Protein AF-A0A382WYF0-F1 (afdb_monomer_lite)

Organism: NCBI:txid408172

Foldseek 3Di:
DDDLQDQDDPDDQEAEDDDDCVVPCVPHGCPVSCPGNNVVNVVVCVVVVGHYD

InterPro domains:
  IPR010075 Phosphoribosylformylglycinamidine synthase subunit PurQ [PTHR47552] (1-53)
  IPR029062 Class I glutamine amidotransferase-like [G3DSA:3.40.50.880] (1-53)
  IPR029062 Class I glutamine amidotransferase-like [SSF52317] (1-53)

Sequence (53 aa):
MVWHNESNLPKSDLVVLPGGFSYGDYLRTGSIASKSRIINDVIKHAKNGGLVL

Radius of gyration: 11.31 Å; chains: 1; bounding box: 29×18×26 Å

Secondary structure (DSSP, 8-state):
---TT-S-PPS-SEE----S-GGGGSSSTTTTGGGSTTHHHHHHHHHTT-EE-

Structure (mmCIF, N/CA/C/O backbone):
data_AF-A0A382WYF0-F1
#
_entry.id   AF-A0A382WYF0-F1
#
loop_
_atom_site.group_PDB
_atom_site.id
_atom_site.type_symbol
_atom_site.label_atom_id
_atom_site.label_alt_id
_atom_site.label_comp_id
_atom_site.label_asym_id
_atom_site.label_entity_id
_atom_site.label_seq_id
_atom_site.pdbx_PDB_ins_code
_atom_site.Cartn_x
_atom_site.Cartn_y
_atom_site.Cartn_z
_atom_site.occupancy
_atom_site.B_iso_or_equiv
_atom_site.auth_seq_id
_atom_site.auth_comp_id
_atom_site.auth_asym_id
_atom_site.auth_atom_id
_atom_site.pdbx_PDB_model_num
ATOM 1 N N . MET A 1 1 ? -11.115 -1.565 -5.909 1.00 83.06 1 MET A N 1
ATOM 2 C CA . MET A 1 1 ? -9.725 -1.166 -6.219 1.00 83.06 1 MET A CA 1
ATOM 3 C C . MET A 1 1 ? -9.583 0.286 -5.798 1.00 83.06 1 MET A C 1
ATOM 5 O O . MET A 1 1 ? -10.452 1.061 -6.168 1.00 83.06 1 MET A O 1
ATOM 9 N N . VAL A 1 2 ? -8.589 0.621 -4.973 1.00 94.19 2 VAL A N 1
ATOM 10 C CA . VAL A 1 2 ? -8.386 1.975 -4.419 1.00 94.19 2 VAL A CA 1
ATOM 11 C C . VAL A 1 2 ? -7.146 2.575 -5.068 1.00 94.19 2 VAL A C 1
ATOM 13 O O . VAL A 1 2 ? -6.127 1.888 -5.174 1.00 94.19 2 VAL A O 1
ATOM 16 N N . TRP A 1 3 ? -7.220 3.821 -5.533 1.00 95.88 3 TRP A N 1
ATOM 17 C CA . TRP A 1 3 ? -6.078 4.462 -6.178 1.00 95.88 3 TRP A CA 1
ATOM 18 C C . TRP A 1 3 ? -5.074 4.994 -5.148 1.00 95.88 3 TRP A C 1
ATOM 20 O O . TRP A 1 3 ? -5.454 5.579 -4.138 1.00 95.88 3 TRP A O 1
ATOM 30 N N . HIS A 1 4 ? -3.768 4.853 -5.408 1.00 94.38 4 HIS A N 1
ATOM 31 C CA . HIS A 1 4 ? -2.730 5.196 -4.423 1.00 94.38 4 HIS A CA 1
ATOM 32 C C . HIS A 1 4 ? -2.709 6.689 -4.026 1.00 94.38 4 HIS A C 1
ATOM 34 O O . HIS A 1 4 ? -2.143 7.061 -2.994 1.00 94.38 4 HIS A O 1
ATOM 40 N N . ASN A 1 5 ? -3.270 7.561 -4.873 1.00 95.62 5 ASN A N 1
ATOM 41 C CA . ASN A 1 5 ? -3.314 9.006 -4.645 1.00 95.62 5 ASN A CA 1
ATOM 42 C C . ASN A 1 5 ? -4.557 9.457 -3.856 1.00 95.62 5 ASN A C 1
ATOM 44 O O . ASN A 1 5 ? -4.683 10.642 -3.548 1.00 95.62 5 ASN A O 1
ATOM 48 N N . GLU A 1 6 ? -5.468 8.540 -3.527 1.00 96.69 6 GLU A N 1
ATOM 49 C CA . GLU A 1 6 ? -6.544 8.802 -2.572 1.00 96.69 6 GLU A CA 1
ATOM 50 C C . GLU A 1 6 ? -5.984 8.921 -1.150 1.00 96.69 6 GLU A C 1
ATOM 52 O O . GLU A 1 6 ? -4.905 8.420 -0.839 1.00 96.69 6 GLU A O 1
ATOM 57 N N . SER A 1 7 ? -6.700 9.625 -0.280 1.00 96.06 7 SER A N 1
ATOM 58 C CA . SER A 1 7 ? -6.311 9.831 1.121 1.00 96.06 7 SER A CA 1
ATOM 59 C C . SER A 1 7 ? -7.046 8.924 2.098 1.00 96.06 7 SER A C 1
ATOM 61 O O . SER A 1 7 ? -6.645 8.845 3.256 1.00 96.06 7 SER A O 1
ATOM 63 N N . ASN A 1 8 ? -8.133 8.290 1.659 1.00 95.94 8 ASN A N 1
ATOM 64 C CA . ASN A 1 8 ? -9.068 7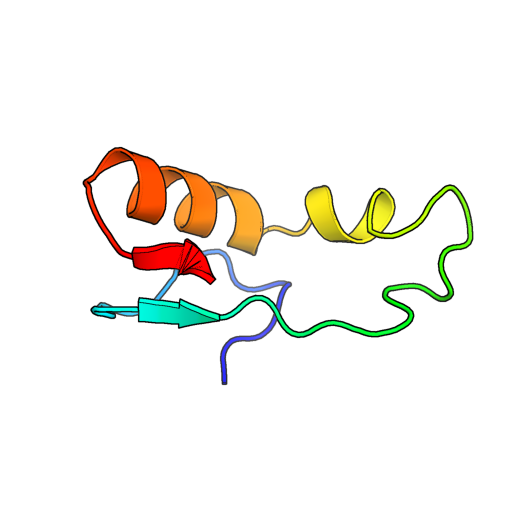.597 2.531 1.00 95.94 8 ASN A CA 1
ATOM 65 C C . ASN A 1 8 ? -9.289 6.179 2.036 1.00 95.94 8 ASN A C 1
ATOM 67 O O . ASN A 1 8 ? -9.713 5.955 0.906 1.00 95.94 8 ASN A O 1
ATOM 71 N N . LEU A 1 9 ? -9.017 5.231 2.915 1.00 95.94 9 LEU A N 1
ATOM 72 C CA . LEU A 1 9 ? -9.317 3.838 2.714 1.00 95.94 9 LEU A CA 1
ATOM 73 C C . LEU A 1 9 ? -10.799 3.608 3.065 1.00 95.94 9 LEU A C 1
ATOM 75 O O . LEU A 1 9 ? -11.239 3.976 4.160 1.00 95.94 9 LEU A O 1
ATOM 79 N N . PRO A 1 10 ? -11.601 3.004 2.171 1.00 94.94 10 PRO A N 1
ATOM 80 C CA . PRO A 1 10 ? -12.957 2.596 2.511 1.00 94.94 10 PRO A CA 1
ATOM 81 C C . PRO A 1 10 ? -12.926 1.538 3.619 1.00 94.94 10 PRO A C 1
ATOM 83 O O . PRO A 1 10 ? -11.951 0.795 3.763 1.00 94.94 10 PRO A O 1
ATOM 86 N N . LYS A 1 11 ? -14.014 1.434 4.389 1.00 93.94 11 LYS A N 1
ATOM 87 C CA . LYS A 1 11 ? -14.140 0.403 5.426 1.00 93.94 11 LYS A CA 1
ATOM 88 C C . LYS A 1 11 ? -13.940 -0.979 4.794 1.00 93.94 11 LYS A C 1
ATOM 90 O O . LYS A 1 11 ? -14.717 -1.374 3.930 1.00 93.94 11 LYS A O 1
ATOM 95 N N . SER A 1 12 ? -12.890 -1.668 5.223 1.00 95.19 12 SER A N 1
ATOM 96 C CA . SER A 1 12 ? -12.424 -2.925 4.636 1.00 95.19 12 SER A CA 1
ATOM 97 C C . SER A 1 12 ? -11.949 -3.847 5.751 1.00 95.19 12 SER A C 1
ATOM 99 O O . SER A 1 12 ? -11.355 -3.364 6.709 1.00 95.19 12 SER A O 1
ATOM 101 N N . ASP A 1 13 ? -12.170 -5.155 5.628 1.00 95.38 13 ASP A N 1
ATOM 102 C CA . ASP A 1 13 ? -11.649 -6.136 6.594 1.00 95.38 13 ASP A CA 1
ATOM 103 C C . ASP A 1 13 ? -10.190 -6.519 6.280 1.00 95.38 13 ASP A C 1
ATOM 105 O O . ASP A 1 13 ? -9.389 -6.777 7.180 1.00 95.38 13 ASP A O 1
ATOM 109 N N . LEU A 1 14 ? -9.829 -6.487 4.991 1.00 97.12 14 LEU A N 1
ATOM 110 C CA . LEU A 1 14 ? -8.505 -6.802 4.460 1.00 97.12 14 LEU A CA 1
ATOM 111 C C . LEU A 1 14 ? -8.075 -5.757 3.426 1.00 97.12 14 LEU A C 1
ATOM 113 O O . LEU A 1 14 ? -8.830 -5.426 2.511 1.00 97.12 14 LEU A O 1
ATOM 117 N N . VAL A 1 15 ? -6.829 -5.300 3.536 1.00 97.69 15 VAL A N 1
ATOM 118 C CA . VAL A 1 15 ? -6.134 -4.532 2.498 1.00 97.69 15 VAL A CA 1
ATOM 119 C C . VAL A 1 15 ? -5.064 -5.414 1.881 1.00 97.69 15 VAL A C 1
ATOM 121 O O . VAL A 1 15 ? -4.244 -5.968 2.601 1.00 97.69 15 VAL A O 1
ATOM 124 N N . VAL A 1 16 ? -5.044 -5.518 0.556 1.00 97.69 16 VAL A N 1
ATOM 125 C CA . VAL A 1 16 ? -3.973 -6.212 -0.168 1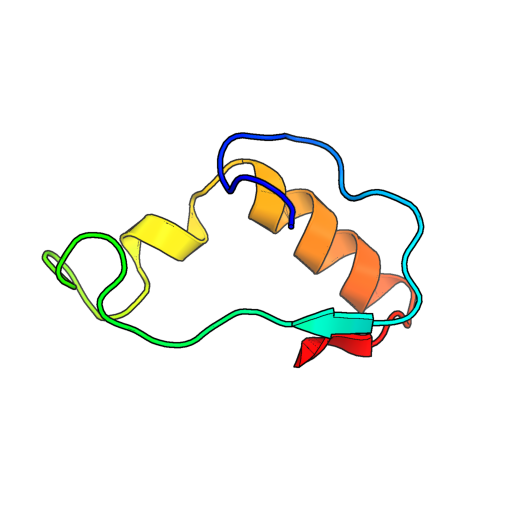.00 97.69 16 VAL A CA 1
ATOM 126 C C . VAL A 1 16 ? -3.129 -5.171 -0.889 1.00 97.69 16 VAL A C 1
ATOM 128 O O . VAL A 1 16 ? -3.663 -4.399 -1.691 1.00 97.69 16 VAL A O 1
ATOM 131 N N . LEU A 1 17 ? -1.829 -5.140 -0.609 1.00 96.38 17 LEU A N 1
ATOM 132 C CA . LEU A 1 17 ? -0.856 -4.348 -1.351 1.00 96.38 17 LEU A CA 1
ATOM 133 C C . LEU A 1 17 ? -0.337 -5.198 -2.517 1.00 96.38 17 LEU A C 1
ATOM 135 O O . LEU A 1 17 ? 0.444 -6.125 -2.304 1.00 96.38 17 LEU A O 1
ATOM 139 N N . PRO A 1 18 ? -0.765 -4.929 -3.763 1.00 95.62 18 PRO A N 1
ATOM 140 C CA . PRO A 1 18 ? -0.324 -5.736 -4.886 1.00 95.62 18 PRO A CA 1
ATOM 141 C C . PRO A 1 18 ? 1.184 -5.573 -5.101 1.00 95.62 18 PRO A C 1
ATOM 143 O O . PRO A 1 18 ? 1.728 -4.469 -5.024 1.00 95.62 18 PRO A O 1
ATOM 146 N N . GLY A 1 19 ? 1.851 -6.684 -5.415 1.00 93.94 19 GLY A N 1
ATOM 147 C CA . GLY A 1 19 ? 3.229 -6.664 -5.896 1.00 93.94 19 GLY A CA 1
ATOM 148 C C . GLY A 1 19 ? 3.347 -6.065 -7.302 1.00 93.94 19 GLY A C 1
ATOM 149 O O . GLY A 1 19 ? 2.353 -5.769 -7.967 1.00 93.94 19 GLY A O 1
ATOM 150 N N . GLY A 1 20 ? 4.583 -5.908 -7.776 1.00 94.56 20 GLY A N 1
ATOM 151 C CA . GLY A 1 20 ? 4.887 -5.397 -9.113 1.00 94.56 20 GLY A CA 1
ATOM 152 C C . GLY A 1 20 ? 6.125 -4.501 -9.126 1.00 94.56 20 GLY A C 1
ATOM 153 O O . GLY A 1 20 ? 6.948 -4.569 -8.221 1.00 94.56 20 GLY A O 1
ATOM 154 N N . PHE A 1 21 ? 6.218 -3.651 -10.152 1.00 95.44 21 PHE A N 1
ATOM 155 C CA . PHE A 1 21 ? 7.288 -2.666 -10.375 1.00 95.44 21 PHE A CA 1
ATOM 156 C C . PHE A 1 21 ? 6.748 -1.245 -10.164 1.00 95.44 21 PHE A C 1
ATOM 158 O O . PHE A 1 21 ? 6.628 -0.440 -11.093 1.00 95.44 21 PHE A O 1
ATOM 165 N N . SER A 1 22 ? 6.322 -0.942 -8.938 1.00 94.19 22 SER A N 1
ATOM 166 C CA . SER A 1 22 ? 5.759 0.373 -8.622 1.00 94.19 22 SER A CA 1
ATOM 167 C C . SER A 1 22 ? 6.778 1.474 -8.938 1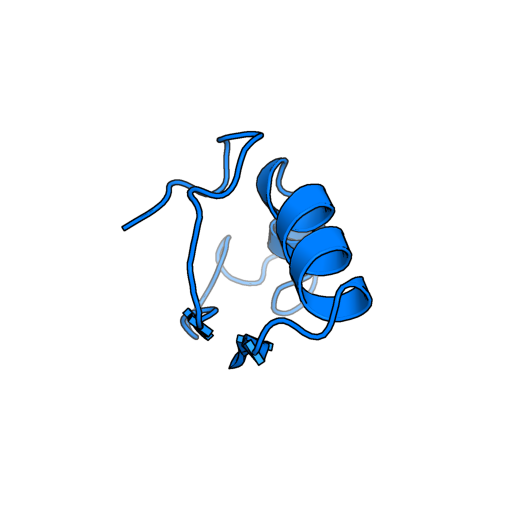.00 94.19 22 SER A C 1
ATOM 169 O O . SER A 1 22 ? 7.907 1.424 -8.453 1.00 94.19 22 SER A O 1
ATOM 171 N N . TYR A 1 23 ? 6.396 2.459 -9.756 1.00 95.50 23 TYR A N 1
ATOM 172 C CA . TYR A 1 23 ? 7.313 3.499 -10.247 1.00 95.50 23 TYR A CA 1
ATOM 173 C C . TYR A 1 23 ? 8.604 2.939 -10.875 1.00 95.50 23 TYR A C 1
ATOM 175 O O . TYR A 1 23 ? 9.656 3.556 -10.747 1.00 95.50 23 TYR A O 1
ATOM 183 N N . GLY A 1 24 ? 8.556 1.753 -11.492 1.00 96.50 24 GLY A N 1
ATOM 184 C CA . GLY A 1 24 ? 9.724 1.127 -12.120 1.00 96.50 24 GLY A CA 1
ATOM 185 C C . GLY A 1 24 ? 10.887 0.846 -11.163 1.00 96.50 24 GLY A C 1
ATOM 186 O O . GLY A 1 24 ? 12.013 0.697 -11.624 1.00 96.50 24 GLY A O 1
ATOM 187 N N . ASP A 1 25 ? 10.636 0.836 -9.849 1.00 96.94 25 ASP A N 1
ATOM 188 C CA . ASP A 1 25 ? 11.642 0.680 -8.795 1.00 96.94 25 ASP A CA 1
ATOM 189 C C . ASP A 1 25 ? 12.838 1.651 -8.897 1.00 96.94 25 ASP A C 1
ATOM 191 O O . ASP A 1 25 ? 13.918 1.367 -8.383 1.00 96.94 25 ASP A O 1
ATOM 195 N N . TYR A 1 26 ? 12.623 2.837 -9.490 1.00 96.31 26 TYR A N 1
ATOM 196 C CA . TYR A 1 26 ? 13.674 3.794 -9.873 1.00 96.31 26 TYR A CA 1
ATOM 197 C C . TYR A 1 26 ? 14.688 4.158 -8.778 1.00 96.31 26 TYR A C 1
ATOM 199 O O . TYR A 1 26 ? 15.853 4.391 -9.089 1.00 96.31 26 TYR A O 1
ATOM 207 N N . LEU A 1 27 ? 14.263 4.252 -7.514 1.00 96.06 27 LEU A N 1
ATOM 208 C CA . LEU A 1 27 ? 15.167 4.505 -6.382 1.00 96.06 27 LEU A CA 1
ATOM 209 C C . LEU A 1 27 ? 15.523 3.204 -5.646 1.00 96.06 27 LEU A C 1
ATOM 211 O O . LEU A 1 27 ? 16.687 2.885 -5.427 1.00 96.06 27 LEU A O 1
ATOM 215 N N . ARG A 1 28 ? 14.483 2.488 -5.217 1.00 96.44 28 ARG A N 1
ATOM 216 C CA . ARG A 1 28 ? 14.490 1.166 -4.577 1.00 96.44 28 ARG A CA 1
ATOM 217 C C . ARG A 1 28 ? 13.066 0.627 -4.652 1.00 96.44 28 ARG A C 1
ATOM 219 O O . ARG A 1 28 ? 12.123 1.420 -4.543 1.00 96.44 28 ARG A O 1
ATOM 226 N N . THR A 1 29 ? 12.913 -0.690 -4.746 1.00 96.56 29 THR A N 1
ATOM 227 C CA . THR A 1 29 ? 11.620 -1.396 -4.736 1.00 96.56 29 THR A CA 1
ATOM 228 C C . THR A 1 29 ? 10.646 -0.819 -3.707 1.00 96.56 29 THR A C 1
ATOM 230 O O . THR A 1 29 ? 10.945 -0.799 -2.509 1.00 96.56 29 THR A O 1
ATOM 233 N N . GLY A 1 30 ? 9.507 -0.297 -4.170 1.00 95.56 30 GLY A N 1
ATOM 234 C CA . GLY A 1 30 ? 8.436 0.244 -3.319 1.00 95.56 30 GLY A CA 1
ATOM 235 C C . GLY A 1 30 ? 8.749 1.538 -2.548 1.00 95.56 30 GLY A C 1
ATOM 236 O O . GLY A 1 30 ? 7.865 2.075 -1.881 1.00 95.56 30 GLY A O 1
ATOM 237 N N . SER A 1 31 ? 9.965 2.087 -2.632 1.00 97.06 31 SER A N 1
ATOM 238 C CA . SER A 1 31 ? 10.366 3.261 -1.836 1.00 97.06 31 SER A CA 1
ATOM 239 C C . SER A 1 31 ? 9.549 4.511 -2.173 1.00 97.06 31 SER A C 1
ATOM 241 O O . SER A 1 31 ? 9.059 5.182 -1.266 1.00 97.06 31 SER A O 1
ATOM 243 N N . ILE A 1 32 ? 9.330 4.781 -3.462 1.00 97.19 32 ILE A N 1
ATOM 244 C CA . ILE A 1 32 ? 8.497 5.898 -3.928 1.00 97.19 32 ILE A CA 1
ATOM 245 C C . ILE A 1 32 ? 7.023 5.626 -3.596 1.00 97.19 32 ILE A C 1
ATOM 247 O O . ILE A 1 32 ? 6.346 6.485 -3.034 1.00 97.19 32 ILE A O 1
ATOM 251 N N . ALA A 1 33 ? 6.543 4.403 -3.844 1.00 97.00 33 ALA A N 1
ATOM 252 C CA . ALA A 1 33 ? 5.161 4.014 -3.562 1.00 97.00 33 ALA A CA 1
ATOM 253 C C . ALA A 1 33 ? 4.792 4.128 -2.077 1.00 97.00 33 ALA A C 1
ATOM 255 O O . ALA A 1 33 ? 3.678 4.552 -1.767 1.00 97.00 33 ALA A O 1
ATOM 256 N N . SER A 1 34 ? 5.736 3.861 -1.166 1.00 96.38 34 SER A N 1
ATOM 257 C CA . SER A 1 34 ? 5.555 4.010 0.287 1.00 96.38 34 SER A CA 1
ATOM 258 C C . SER A 1 34 ? 5.222 5.439 0.737 1.00 96.38 34 SER A C 1
ATOM 260 O O . SER A 1 34 ? 4.783 5.644 1.866 1.00 96.38 34 SER A O 1
ATOM 262 N N . LYS A 1 35 ? 5.433 6.437 -0.132 1.00 96.75 35 LYS A N 1
ATOM 263 C CA . LYS A 1 35 ? 5.125 7.852 0.118 1.00 96.75 35 LYS A CA 1
ATOM 264 C C . LYS A 1 35 ? 3.795 8.300 -0.494 1.00 96.75 35 LYS A C 1
ATOM 266 O O . LYS A 1 35 ? 3.472 9.484 -0.438 1.00 96.75 35 LYS A O 1
ATOM 271 N N . SER A 1 36 ? 3.020 7.378 -1.066 1.00 97.06 36 SER A N 1
ATOM 272 C CA . SER A 1 36 ? 1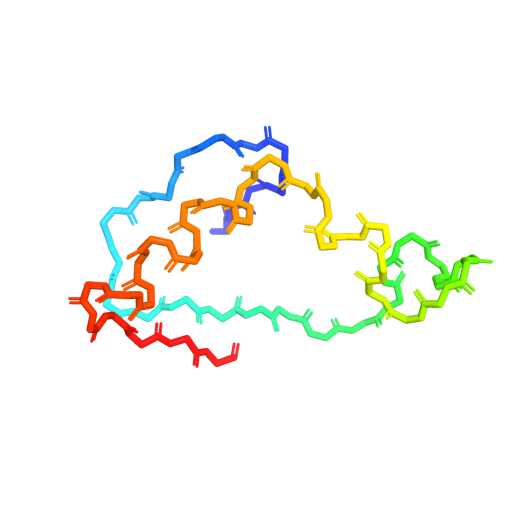.699 7.682 -1.622 1.00 97.06 36 SER A CA 1
ATOM 273 C C . SER A 1 36 ? 0.711 8.098 -0.531 1.00 97.06 36 SER A C 1
ATOM 275 O O . SER A 1 36 ? 0.789 7.626 0.603 1.00 97.06 36 SER A O 1
ATOM 277 N N . ARG A 1 37 ? -0.255 8.956 -0.885 1.00 97.50 37 ARG A N 1
ATOM 278 C CA . ARG A 1 37 ? -1.226 9.534 0.061 1.00 97.50 37 ARG A CA 1
ATOM 279 C C . ARG A 1 37 ? -2.001 8.470 0.843 1.00 97.50 37 ARG A C 1
ATOM 281 O O . ARG A 1 37 ? -2.170 8.628 2.051 1.00 97.50 37 ARG A O 1
ATOM 288 N N . ILE A 1 38 ? -2.380 7.370 0.188 1.00 97.62 38 ILE A N 1
ATOM 289 C CA . ILE A 1 38 ? -3.195 6.317 0.804 1.00 97.62 38 ILE A CA 1
ATOM 290 C C . ILE A 1 38 ? -2.449 5.537 1.897 1.00 97.62 38 ILE A C 1
ATOM 292 O O . ILE A 1 38 ? -3.074 4.986 2.799 1.00 97.62 38 ILE A O 1
ATOM 296 N N . ILE A 1 39 ? -1.109 5.498 1.856 1.00 97.69 39 ILE A N 1
ATOM 297 C CA . ILE A 1 39 ? -0.296 4.660 2.754 1.00 97.69 39 ILE A CA 1
ATOM 298 C C . ILE A 1 39 ? -0.487 5.056 4.219 1.00 97.69 39 ILE A C 1
ATOM 300 O O . ILE A 1 39 ? -0.484 4.190 5.092 1.00 97.69 39 ILE A O 1
ATOM 304 N N . ASN A 1 40 ? -0.728 6.339 4.499 1.00 97.50 40 ASN A N 1
ATOM 305 C CA . ASN A 1 40 ? -1.015 6.799 5.858 1.00 97.50 40 ASN A CA 1
ATOM 306 C C . ASN A 1 40 ? -2.263 6.121 6.444 1.00 97.50 40 ASN A C 1
ATOM 308 O O . ASN A 1 40 ? -2.259 5.735 7.615 1.00 97.50 40 ASN A O 1
ATOM 312 N N . ASP A 1 41 ? -3.306 5.938 5.634 1.00 97.56 41 ASP A N 1
ATOM 313 C CA . ASP A 1 41 ? -4.553 5.319 6.082 1.00 97.56 41 ASP A CA 1
ATOM 314 C C . ASP A 1 41 ? -4.452 3.786 6.113 1.00 97.56 41 ASP A C 1
ATOM 316 O O . ASP A 1 41 ? -5.000 3.155 7.012 1.00 97.56 41 ASP A O 1
ATOM 320 N N . VAL A 1 42 ? -3.639 3.179 5.236 1.00 97.81 42 VAL A N 1
ATOM 321 C CA . VAL A 1 42 ? -3.276 1.749 5.329 1.00 97.81 42 VAL A CA 1
ATOM 322 C C . VAL A 1 42 ? -2.532 1.453 6.637 1.00 97.81 42 VAL A C 1
ATOM 324 O O . VAL A 1 42 ? -2.851 0.490 7.333 1.00 97.81 42 VAL A O 1
ATOM 327 N N . ILE A 1 43 ? -1.574 2.303 7.021 1.00 97.56 43 ILE A N 1
ATOM 328 C CA . ILE A 1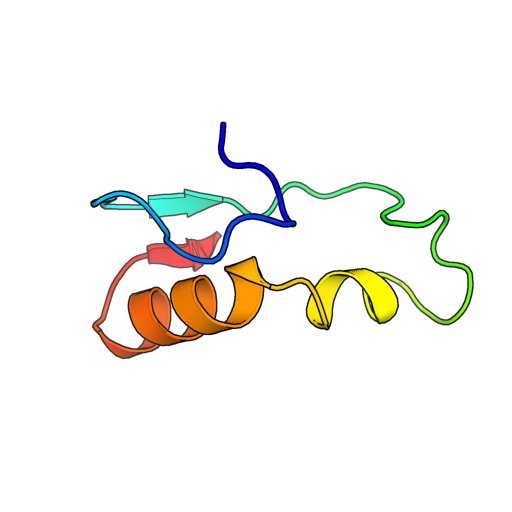 43 ? -0.861 2.177 8.302 1.00 97.56 43 ILE A CA 1
ATOM 329 C C . ILE A 1 43 ? -1.840 2.312 9.473 1.00 97.56 43 ILE A C 1
ATOM 331 O O . ILE A 1 43 ? -1.741 1.568 10.449 1.00 97.56 43 ILE A O 1
ATOM 335 N N . LYS A 1 44 ? -2.787 3.254 9.399 1.00 97.62 44 LYS A N 1
ATOM 336 C CA . LYS A 1 44 ? -3.820 3.432 10.426 1.00 97.62 44 LYS A CA 1
ATOM 337 C C . LYS A 1 44 ? -4.729 2.204 10.533 1.00 97.62 44 LYS A C 1
ATOM 339 O O . LYS A 1 44 ? -4.983 1.751 11.645 1.00 97.62 44 LYS A O 1
ATOM 344 N N . HIS A 1 45 ? -5.167 1.646 9.405 1.00 97.69 45 HIS A N 1
ATOM 345 C CA . HIS A 1 45 ? -5.943 0.403 9.341 1.00 97.69 45 HIS A CA 1
ATOM 346 C C . HIS A 1 45 ? -5.213 -0.752 10.035 1.00 97.69 45 HIS A C 1
ATOM 348 O O . HIS A 1 45 ? -5.773 -1.366 10.941 1.00 97.69 45 HIS A O 1
ATOM 354 N N . ALA A 1 46 ? -3.934 -0.966 9.710 1.00 97.75 46 ALA A N 1
ATOM 355 C CA . ALA A 1 46 ? -3.106 -1.994 10.346 1.00 97.75 46 ALA A CA 1
ATOM 356 C C . ALA A 1 46 ? -2.966 -1.784 11.865 1.00 97.75 46 ALA A C 1
ATOM 358 O O . ALA A 1 46 ? -3.113 -2.719 12.649 1.00 97.75 46 ALA A O 1
ATOM 359 N N . LYS A 1 47 ? -2.727 -0.540 12.305 1.00 97.81 47 LYS A N 1
ATOM 360 C CA . LYS A 1 47 ? -2.626 -0.197 13.737 1.00 97.81 47 LYS A CA 1
ATOM 361 C C . LYS A 1 47 ? -3.928 -0.422 14.503 1.00 97.81 47 LYS A C 1
ATOM 363 O O . LYS A 1 47 ? -3.879 -0.714 15.693 1.00 97.81 47 LYS A O 1
ATOM 368 N N . ASN A 1 48 ? -5.070 -0.308 13.832 1.00 97.00 48 ASN A N 1
ATOM 369 C CA . ASN A 1 48 ? -6.386 -0.570 14.411 1.00 97.00 48 ASN A CA 1
ATOM 370 C C . ASN A 1 48 ? -6.749 -2.069 14.426 1.00 97.00 48 ASN A C 1
ATOM 372 O O . ASN A 1 48 ? -7.882 -2.409 14.757 1.00 97.00 48 ASN A O 1
ATOM 376 N N . GLY A 1 49 ? -5.814 -2.959 14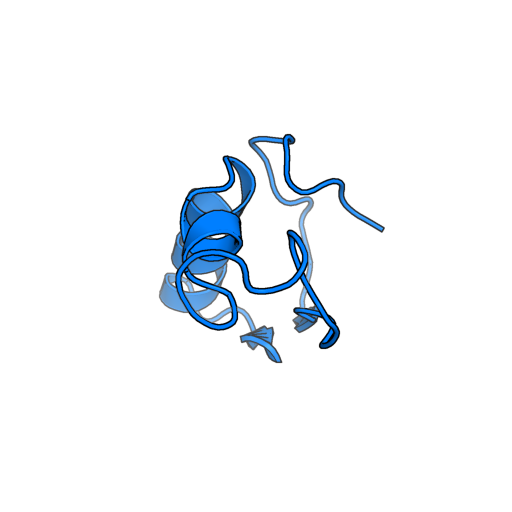.072 1.00 97.00 49 GLY A N 1
ATOM 377 C CA . GLY A 1 49 ? -6.023 -4.409 14.043 1.00 97.00 49 GLY A CA 1
ATOM 378 C C . GLY A 1 49 ? -6.614 -4.934 12.734 1.00 97.00 49 GLY A C 1
ATOM 379 O O . GLY A 1 49 ? -6.966 -6.108 12.652 1.00 97.00 49 GLY A O 1
ATOM 380 N N . GLY A 1 50 ? -6.729 -4.085 11.712 1.00 97.31 50 GLY A N 1
ATOM 381 C CA . GLY A 1 50 ? -7.149 -4.495 10.382 1.00 97.31 50 GLY A CA 1
ATOM 382 C C . GLY A 1 50 ? -6.094 -5.351 9.678 1.00 97.31 50 GLY A C 1
ATOM 383 O O . GLY A 1 50 ? -4.892 -5.145 9.857 1.00 97.31 50 GLY A O 1
ATOM 384 N N . LEU A 1 51 ? -6.535 -6.305 8.854 1.00 98.25 51 LEU A N 1
ATOM 385 C CA . LEU A 1 51 ? -5.623 -7.190 8.130 1.00 98.25 51 LEU A CA 1
ATOM 386 C C . LEU A 1 51 ? -4.991 -6.460 6.939 1.00 98.25 51 LEU A C 1
ATOM 388 O O . LEU A 1 51 ? -5.680 -5.748 6.200 1.00 98.25 51 LEU A O 1
ATOM 392 N N . VAL A 1 52 ? -3.688 -6.671 6.742 1.00 97.56 52 VAL A N 1
ATOM 393 C CA . VAL A 1 52 ? -2.927 -6.200 5.578 1.00 97.56 52 VAL A CA 1
ATOM 394 C C . VAL A 1 52 ? -2.084 -7.354 5.042 1.00 97.56 52 VAL A C 1
ATOM 396 O O . VAL A 1 52 ? -1.401 -8.014 5.827 1.00 97.56 52 VAL A O 1
ATOM 399 N N . LEU A 1 53 ? -2.152 -7.590 3.730 1.00 96.31 53 LEU A N 1
ATOM 400 C CA . LEU A 1 53 ? -1.408 -8.621 3.001 1.00 96.31 53 LEU A CA 1
ATOM 401 C C . LEU A 1 53 ? -0.532 -7.997 1.913 1.00 96.31 53 LEU A C 1
ATOM 403 O O . LEU A 1 53 ? -1.054 -7.127 1.177 1.00 96.31 53 LEU A O 1
#

pLDDT: mean 96.2, std 2.15, range [83.06, 98.25]